Protein AF-A0A2T4WKF2-F1 (afdb_monomer)

Nearest PDB structures (foldseek):
  3gpn-assembly1_A-2  TM=7.243E-01  e=5.932E-01  Saccharomyces cerevisiae
  8tse-assembly1_A  TM=4.270E-01  e=3.582E-01  Ruminococcus flavefaciens 17
  5u1c-assembly1_C  TM=6.187E-01  e=2.528E+00  Saccharolobus solfataricus
  3w03-assembly1_B  TM=4.563E-01  e=4.910E-01  Homo sapiens
  8w2r-assembly1_I  TM=3.441E-01  e=1.732E+00  Human immunodeficiency virus 1

Mean predicted aligned error: 5.99 Å

Structure (mmCIF, N/CA/C/O backbone):
data_AF-A0A2T4WKF2-F1
#
_entry.id   AF-A0A2T4WKF2-F1
#
loop_
_atom_site.group_PDB
_atom_site.id
_atom_site.type_symbol
_atom_site.label_atom_id
_atom_site.label_alt_id
_atom_site.label_comp_id
_atom_site.label_asym_id
_atom_site.label_entity_id
_atom_site.label_seq_id
_atom_site.pdbx_PDB_ins_code
_atom_site.Cartn_x
_atom_site.Cartn_y
_atom_site.Cartn_z
_atom_site.occupancy
_atom_site.B_iso_or_equiv
_atom_site.auth_seq_id
_atom_site.auth_comp_id
_atom_site.auth_asym_id
_atom_site.auth_atom_id
_atom_site.pdbx_PDB_model_num
ATOM 1 N N . LYS A 1 1 ? -4.965 -5.598 -18.675 1.00 70.44 1 LYS A N 1
ATOM 2 C CA . LYS A 1 1 ? -6.230 -5.883 -17.939 1.00 70.44 1 LYS A CA 1
ATOM 3 C C . LYS A 1 1 ? -6.247 -7.302 -17.365 1.00 70.44 1 LYS A C 1
ATOM 5 O O . LYS A 1 1 ? -6.452 -7.413 -16.169 1.00 70.44 1 LYS A O 1
ATOM 10 N N . LYS A 1 2 ? -5.979 -8.346 -18.169 1.00 86.06 2 LYS A N 1
ATOM 11 C CA . LYS A 1 2 ? -5.958 -9.757 -17.724 1.00 86.06 2 LYS A CA 1
ATOM 12 C 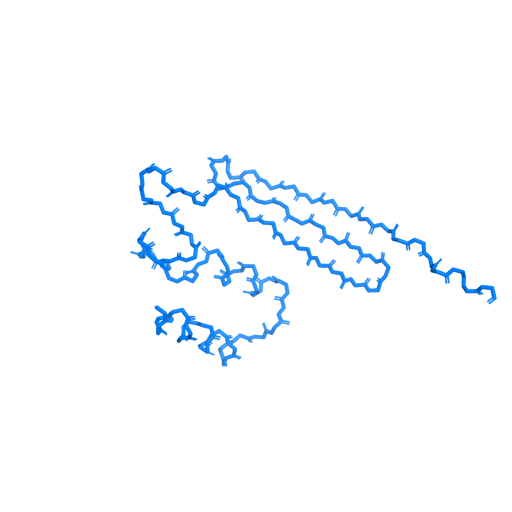C . LYS A 1 2 ? -5.007 -10.028 -16.547 1.00 86.06 2 LYS A C 1
ATOM 14 O O . LYS A 1 2 ? -5.446 -10.587 -15.555 1.00 86.06 2 LYS A O 1
ATOM 19 N N . GLU A 1 3 ? -3.773 -9.526 -16.608 1.00 86.50 3 GLU A N 1
ATOM 20 C CA . GLU A 1 3 ? -2.785 -9.709 -15.527 1.00 86.50 3 GLU A CA 1
ATOM 21 C C . GLU A 1 3 ? -3.257 -9.179 -14.169 1.00 86.50 3 GLU A C 1
ATOM 23 O O . GLU A 1 3 ? -3.187 -9.884 -13.173 1.00 86.50 3 GLU A O 1
ATOM 28 N N . ARG A 1 4 ? -3.834 -7.972 -14.129 1.00 86.56 4 ARG A N 1
ATOM 29 C CA . ARG A 1 4 ? -4.345 -7.392 -12.876 1.00 86.56 4 ARG A CA 1
ATOM 30 C C . ARG A 1 4 ? -5.488 -8.200 -12.265 1.00 86.56 4 ARG A C 1
ATOM 32 O O . ARG A 1 4 ? -5.563 -8.290 -11.047 1.00 86.56 4 ARG A O 1
ATOM 39 N N . LEU A 1 5 ? -6.357 -8.769 -13.104 1.00 90.56 5 LEU A N 1
ATOM 40 C CA . LEU A 1 5 ? -7.421 -9.661 -12.641 1.00 90.56 5 LEU A CA 1
ATOM 41 C C . LEU A 1 5 ? -6.820 -10.936 -12.056 1.00 90.56 5 LEU A C 1
ATOM 43 O O . LEU A 1 5 ? -7.130 -11.268 -10.923 1.00 90.56 5 LEU A O 1
ATOM 47 N N . LYS A 1 6 ? -5.867 -11.555 -12.761 1.00 91.69 6 LYS A N 1
ATOM 48 C CA . LYS A 1 6 ? -5.159 -12.742 -12.274 1.00 91.69 6 LYS A CA 1
ATOM 49 C C . LYS A 1 6 ? -4.447 -12.492 -10.943 1.00 91.69 6 LYS A C 1
ATOM 51 O O . LYS A 1 6 ? -4.568 -13.296 -10.033 1.00 91.69 6 LYS A O 1
ATOM 56 N N . TRP A 1 7 ? -3.736 -11.373 -10.789 1.00 91.50 7 TRP A N 1
ATOM 57 C CA . TRP A 1 7 ? -3.084 -11.037 -9.517 1.00 91.50 7 TRP A CA 1
ATOM 58 C C . TRP A 1 7 ? -4.094 -10.887 -8.381 1.00 91.50 7 TRP A C 1
ATOM 60 O O . TRP A 1 7 ? -3.822 -11.310 -7.262 1.00 91.50 7 TRP A O 1
ATOM 70 N N . PHE A 1 8 ? -5.247 -10.281 -8.664 1.00 92.06 8 PHE A N 1
ATOM 71 C CA . PHE A 1 8 ? -6.312 -10.124 -7.684 1.00 92.06 8 PHE A CA 1
ATOM 72 C C . PHE A 1 8 ? -6.996 -11.455 -7.345 1.00 92.06 8 PHE A C 1
ATOM 74 O O . PHE A 1 8 ? -7.310 -11.691 -6.183 1.00 92.06 8 PHE A O 1
ATOM 81 N N . ASP A 1 9 ? -7.197 -12.330 -8.330 1.00 93.56 9 ASP A N 1
ATOM 82 C CA . ASP A 1 9 ? -7.737 -13.674 -8.124 1.00 93.56 9 ASP A CA 1
ATOM 83 C C . ASP A 1 9 ? -6.790 -14.512 -7.260 1.00 93.56 9 ASP A C 1
ATOM 85 O O . ASP A 1 9 ? -7.195 -14.955 -6.189 1.00 93.56 9 ASP A O 1
ATOM 89 N N . ASN A 1 10 ? -5.503 -14.569 -7.615 1.00 92.62 10 ASN A N 1
ATOM 90 C CA . ASN A 1 10 ? -4.477 -15.210 -6.791 1.00 92.62 10 ASN A CA 1
ATOM 91 C C . ASN A 1 10 ? -4.440 -14.638 -5.366 1.00 92.62 10 ASN A C 1
ATOM 93 O O . ASN A 1 10 ? -4.332 -15.380 -4.398 1.00 92.62 10 ASN A O 1
ATOM 97 N N . PHE A 1 11 ? -4.555 -13.315 -5.208 1.00 93.62 11 PHE A N 1
ATOM 98 C CA . PHE A 1 11 ? -4.585 -12.693 -3.885 1.00 93.62 11 PHE A CA 1
ATOM 99 C C . PHE A 1 11 ? -5.766 -13.176 -3.034 1.00 93.62 11 PHE A C 1
ATOM 101 O O . PHE A 1 11 ? -5.577 -13.444 -1.849 1.00 93.62 11 PHE A O 1
ATOM 108 N N . LYS A 1 12 ? -6.964 -13.300 -3.617 1.00 92.88 12 LYS A N 1
ATOM 109 C CA . LYS A 1 12 ? -8.142 -13.812 -2.898 1.00 92.88 12 LYS A CA 1
ATOM 110 C C . LYS A 1 12 ? -7.973 -15.275 -2.487 1.00 92.88 12 LYS A C 1
ATOM 112 O O . LYS A 1 12 ? -8.421 -15.630 -1.402 1.00 92.88 12 LYS A O 1
ATOM 117 N N . ASP A 1 13 ? -7.341 -16.085 -3.332 1.00 93.50 13 ASP A N 1
ATOM 118 C CA . ASP A 1 13 ? -7.192 -17.525 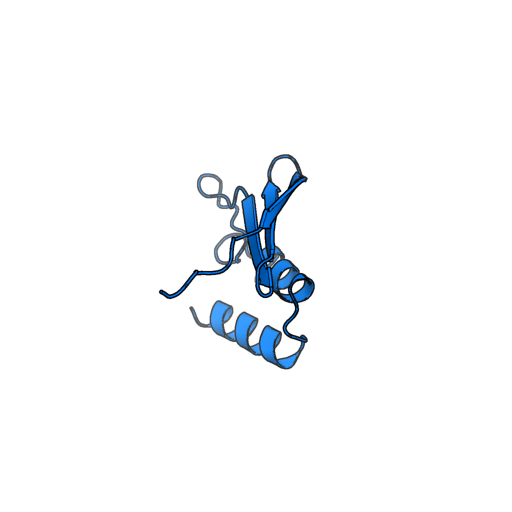-3.102 1.00 93.50 13 ASP A CA 1
ATOM 119 C C . ASP A 1 13 ? -6.060 -17.842 -2.109 1.00 93.50 1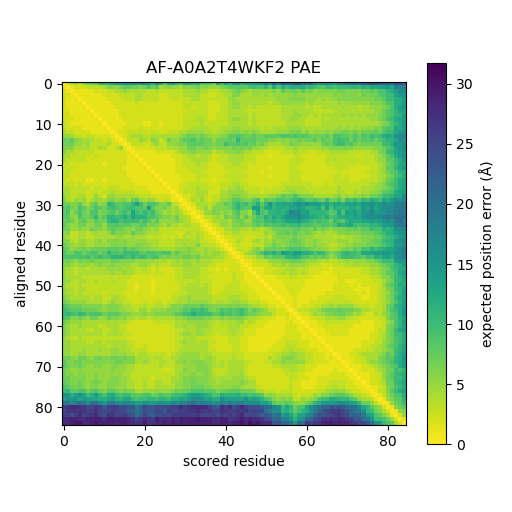3 ASP A C 1
ATOM 121 O O . ASP A 1 13 ? -6.166 -18.763 -1.301 1.00 93.50 13 ASP A O 1
ATOM 125 N N . GLU A 1 14 ? -4.975 -17.064 -2.138 1.00 91.31 14 GLU A N 1
ATOM 126 C CA . GLU A 1 14 ? -3.747 -17.342 -1.382 1.00 91.31 14 GLU A CA 1
ATOM 127 C C . GLU A 1 14 ? -3.642 -16.561 -0.060 1.00 91.31 14 GLU A C 1
ATOM 129 O O . GLU A 1 14 ? -2.763 -16.844 0.756 1.00 91.31 14 GLU A O 1
ATOM 134 N N . SER A 1 15 ? -4.478 -15.539 0.167 1.00 89.81 15 SER A N 1
ATOM 135 C CA . SER A 1 15 ? -4.346 -14.635 1.320 1.00 89.81 15 SER A CA 1
ATOM 136 C C . SER A 1 15 ? -5.637 -14.461 2.112 1.00 89.81 15 SER A C 1
ATOM 138 O O . SER A 1 15 ? -6.717 -14.259 1.568 1.00 89.81 15 SER A O 1
ATOM 140 N N . SER A 1 16 ? -5.513 -14.402 3.441 1.00 92.06 16 SER A N 1
ATOM 141 C CA . SER A 1 16 ? -6.598 -13.905 4.288 1.00 92.06 16 SER A CA 1
ATOM 142 C C . SER A 1 16 ? -6.808 -12.407 4.051 1.00 92.06 16 SER A C 1
ATOM 144 O O . SER A 1 16 ? -5.843 -11.650 3.922 1.00 92.06 16 SER A O 1
ATOM 146 N N . LEU A 1 17 ? -8.061 -11.949 4.007 1.00 89.88 17 LEU A N 1
ATOM 147 C CA . LEU A 1 17 ? -8.395 -10.538 3.793 1.00 89.88 17 LEU A CA 1
ATOM 148 C C . LEU A 1 17 ? -8.175 -9.731 5.080 1.00 89.88 17 LEU A C 1
ATOM 150 O O . LEU A 1 17 ? -9.077 -9.541 5.893 1.00 89.88 17 LEU A O 1
ATOM 154 N N . SER A 1 18 ? -6.945 -9.256 5.265 1.00 93.81 18 SER A N 1
ATOM 155 C CA . SER A 1 18 ? -6.516 -8.447 6.404 1.00 93.81 18 SER A CA 1
ATOM 156 C C . SER A 1 18 ? -5.904 -7.134 5.921 1.00 93.81 18 SER A C 1
ATOM 158 O O . SER A 1 18 ? -5.453 -7.017 4.783 1.00 93.81 18 SER A O 1
ATOM 160 N N . ALA A 1 19 ? -5.853 -6.122 6.788 1.00 93.12 19 ALA A N 1
ATOM 161 C CA . ALA A 1 19 ? -5.253 -4.841 6.421 1.00 93.12 19 ALA A CA 1
ATOM 162 C C . ALA A 1 19 ? -3.788 -4.995 5.962 1.00 93.12 19 ALA A C 1
ATOM 164 O O . ALA A 1 19 ? -3.377 -4.379 4.980 1.00 93.12 19 ALA A O 1
ATOM 165 N N . SER A 1 20 ? -3.008 -5.858 6.617 1.00 93.25 20 SER A N 1
ATOM 166 C CA . SER A 1 20 ? -1.610 -6.098 6.253 1.00 93.25 20 SER A CA 1
ATOM 167 C C . SER A 1 20 ? -1.468 -6.812 4.907 1.00 93.25 20 SER A C 1
ATOM 169 O O . SER A 1 20 ? -0.625 -6.408 4.105 1.00 93.25 20 SER A O 1
ATOM 171 N N . SER A 1 21 ? -2.293 -7.824 4.620 1.00 94.62 21 SER A N 1
ATOM 172 C CA . SER A 1 21 ? -2.252 -8.534 3.334 1.00 94.62 21 SER A CA 1
ATOM 173 C C . SER A 1 21 ? -2.719 -7.648 2.177 1.00 94.62 21 SER A C 1
ATOM 175 O O . SER A 1 21 ? -2.076 -7.635 1.130 1.00 94.62 21 SER A O 1
ATOM 177 N N . ILE A 1 22 ? -3.755 -6.828 2.388 1.00 93.94 22 ILE A N 1
ATOM 178 C CA . ILE A 1 22 ? -4.230 -5.840 1.408 1.00 93.94 22 ILE A CA 1
ATOM 179 C C . ILE A 1 22 ? -3.148 -4.796 1.124 1.00 93.94 22 ILE A C 1
ATOM 181 O O . ILE A 1 22 ? -2.913 -4.471 -0.040 1.00 93.94 22 ILE A O 1
ATOM 185 N N . MET A 1 23 ? -2.476 -4.279 2.160 1.00 94.00 23 MET A N 1
ATOM 186 C CA . MET A 1 23 ? -1.368 -3.337 1.972 1.00 94.00 23 MET A CA 1
ATOM 187 C C . MET A 1 23 ? -0.248 -3.990 1.162 1.00 94.00 23 MET A C 1
ATOM 189 O O . MET A 1 23 ? 0.171 -3.449 0.144 1.00 94.00 23 MET A O 1
ATOM 193 N N . LYS A 1 24 ? 0.180 -5.195 1.562 1.00 92.94 24 LYS A N 1
ATOM 194 C CA . LYS A 1 24 ? 1.220 -5.953 0.859 1.00 92.94 24 LYS A CA 1
ATOM 195 C C . LYS A 1 24 ? 0.868 -6.150 -0.615 1.00 92.94 24 LYS A C 1
ATOM 197 O O . LYS A 1 24 ? 1.703 -5.864 -1.463 1.00 92.94 24 LYS A O 1
ATOM 202 N N . PHE A 1 25 ? -0.363 -6.561 -0.923 1.00 93.50 25 PHE A N 1
ATOM 203 C CA . PHE A 1 25 ? -0.833 -6.704 -2.300 1.00 93.50 25 PHE A CA 1
ATOM 204 C C . PHE A 1 25 ? -0.676 -5.400 -3.091 1.00 93.50 25 PHE A C 1
ATOM 206 O O . PHE A 1 25 ? -0.043 -5.403 -4.142 1.00 93.50 25 PHE A O 1
ATOM 213 N N . HIS A 1 26 ? -1.163 -4.270 -2.576 1.00 90.56 26 HIS A N 1
ATOM 214 C CA . HIS A 1 26 ? -1.062 -2.990 -3.286 1.00 90.56 26 HIS A CA 1
ATOM 215 C C . HIS A 1 26 ? 0.380 -2.467 -3.396 1.00 90.56 26 HIS A C 1
ATOM 217 O O . HIS A 1 26 ? 0.686 -1.729 -4.328 1.00 90.56 26 HIS A O 1
ATOM 223 N N . SER A 1 27 ? 1.285 -2.881 -2.505 1.00 90.00 27 SER A N 1
ATOM 224 C CA . SER A 1 27 ? 2.711 -2.548 -2.585 1.00 90.00 27 SER A CA 1
ATOM 225 C C . SER A 1 27 ? 3.524 -3.478 -3.497 1.00 90.00 27 SER A C 1
ATOM 227 O O . SER A 1 27 ? 4.623 -3.103 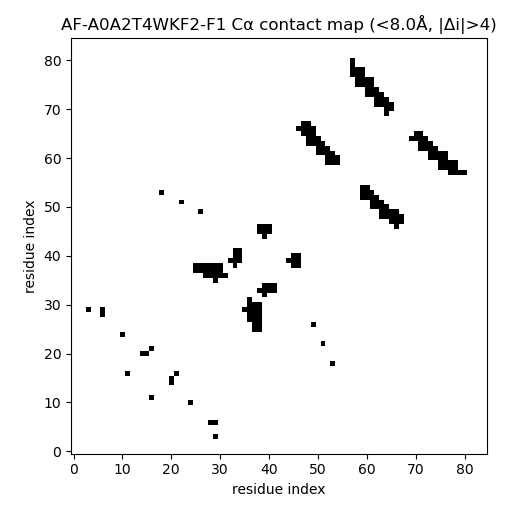-3.901 1.00 90.00 27 SER A O 1
ATOM 229 N N . THR A 1 28 ? 3.046 -4.692 -3.807 1.00 89.88 28 THR A N 1
ATOM 230 C CA . THR A 1 28 ? 3.851 -5.706 -4.524 1.00 89.88 28 THR A CA 1
ATOM 231 C C . THR A 1 28 ? 3.185 -6.353 -5.737 1.00 89.88 28 THR A C 1
ATOM 233 O O . THR A 1 28 ? 3.852 -7.096 -6.456 1.00 89.88 28 THR A O 1
ATOM 236 N N . ALA A 1 29 ? 1.896 -6.141 -5.991 1.00 85.62 29 ALA A N 1
ATOM 237 C CA . ALA A 1 29 ? 1.212 -6.754 -7.126 1.00 85.62 29 ALA A CA 1
ATOM 238 C C . ALA A 1 29 ? 1.799 -6.257 -8.455 1.00 85.62 29 ALA A C 1
ATOM 240 O O . ALA A 1 29 ? 1.870 -5.055 -8.723 1.00 85.62 29 ALA A O 1
ATOM 241 N N . GLY A 1 30 ? 2.245 -7.205 -9.282 1.00 81.19 30 GLY A N 1
ATOM 242 C CA . GLY A 1 30 ? 2.972 -6.905 -10.514 1.00 81.19 30 GLY A CA 1
ATOM 243 C C . GLY A 1 30 ? 4.392 -6.374 -10.296 1.00 81.19 30 GLY A C 1
ATOM 244 O O . GLY A 1 30 ? 4.933 -5.738 -11.196 1.00 81.19 30 GLY A O 1
ATOM 245 N N . LYS A 1 31 ? 5.003 -6.601 -9.121 1.00 77.38 31 LYS A N 1
ATOM 246 C CA . LYS A 1 31 ? 6.405 -6.242 -8.844 1.00 77.38 31 LYS A CA 1
ATOM 247 C C . LYS A 1 31 ? 7.333 -6.797 -9.929 1.00 77.38 31 LYS A C 1
ATOM 249 O O . LYS A 1 31 ? 7.215 -7.953 -10.321 1.00 77.38 31 LYS A O 1
ATOM 254 N N . GLY A 1 32 ? 8.261 -5.960 -10.392 1.00 72.31 32 GLY A N 1
ATOM 255 C CA . GLY A 1 32 ? 9.138 -6.257 -11.530 1.00 72.31 32 GLY A CA 1
ATOM 256 C C . GLY A 1 32 ? 8.547 -5.855 -12.883 1.00 72.31 32 GLY A C 1
ATOM 257 O O . GLY A 1 32 ? 9.263 -5.852 -13.878 1.00 72.31 32 GLY A O 1
ATOM 258 N N . ASN A 1 33 ? 7.271 -5.460 -12.925 1.00 79.75 33 ASN A N 1
ATOM 259 C CA . ASN A 1 33 ? 6.649 -4.882 -14.102 1.00 79.75 33 ASN A CA 1
ATOM 260 C C . ASN A 1 33 ? 6.441 -3.371 -13.922 1.00 79.75 33 ASN A C 1
ATOM 262 O O . ASN A 1 33 ? 5.399 -2.927 -13.439 1.00 79.75 33 ASN A O 1
ATOM 266 N N . ASN A 1 34 ? 7.441 -2.586 -14.324 1.00 74.00 34 ASN A N 1
ATOM 267 C CA . ASN A 1 34 ? 7.428 -1.125 -14.164 1.00 74.00 34 ASN A CA 1
ATOM 268 C C . ASN A 1 34 ? 6.376 -0.428 -15.038 1.00 74.00 34 ASN A C 1
ATOM 270 O O . ASN A 1 34 ? 5.977 0.703 -14.747 1.00 74.00 34 ASN A O 1
ATOM 274 N N . ASP A 1 35 ? 5.891 -1.116 -16.074 1.00 71.38 35 ASP A N 1
ATOM 275 C CA . ASP A 1 35 ? 4.826 -0.614 -16.919 1.00 71.38 35 ASP A CA 1
ATOM 276 C C . ASP A 1 35 ? 3.488 -0.748 -16.194 1.00 71.38 35 ASP A C 1
ATOM 278 O O . ASP A 1 35 ? 2.873 0.249 -15.840 1.00 71.38 35 ASP A O 1
ATOM 282 N N . PHE A 1 36 ? 2.988 -1.950 -15.939 1.00 74.19 36 PHE A N 1
ATOM 283 C CA . PHE A 1 36 ? 1.596 -2.149 -15.519 1.00 74.19 36 PHE A CA 1
ATOM 284 C C . PHE A 1 36 ? 1.411 -2.789 -14.140 1.00 74.19 36 PHE A C 1
ATOM 286 O O . PHE A 1 36 ? 0.273 -3.151 -13.807 1.00 74.19 36 PHE A O 1
ATOM 293 N N . GLY A 1 37 ? 2.481 -2.900 -13.347 1.00 83.44 37 GLY A N 1
ATOM 294 C CA . GLY A 1 37 ? 2.402 -3.173 -11.914 1.00 83.44 37 GLY A CA 1
ATOM 295 C C . GLY A 1 37 ? 1.602 -2.107 -11.163 1.00 83.44 37 GLY A C 1
ATOM 296 O O . GLY A 1 37 ? 1.341 -1.016 -11.673 1.00 83.44 37 GLY A O 1
ATOM 297 N N . VAL A 1 38 ? 1.164 -2.433 -9.944 1.00 83.81 38 VAL A N 1
ATOM 298 C CA . VAL A 1 38 ? 0.412 -1.479 -9.105 1.00 83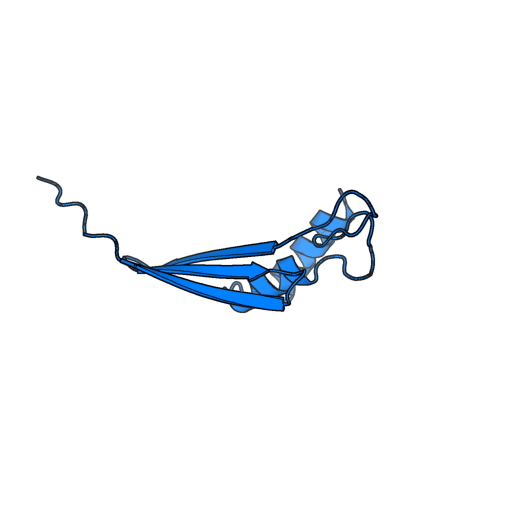.81 38 VAL A CA 1
ATOM 299 C C . VAL A 1 38 ? 1.311 -0.323 -8.652 1.00 83.81 38 VAL A C 1
ATOM 301 O O . VAL A 1 38 ? 0.869 0.824 -8.581 1.00 83.81 38 VAL A O 1
ATOM 304 N N . ILE A 1 39 ? 2.594 -0.611 -8.424 1.00 87.38 39 ILE A N 1
ATOM 305 C CA . ILE A 1 39 ? 3.635 0.403 -8.265 1.00 87.38 39 ILE A CA 1
ATOM 306 C C . ILE A 1 39 ? 4.258 0.652 -9.634 1.00 87.38 39 ILE A C 1
ATOM 308 O O . ILE A 1 39 ? 4.903 -0.234 -10.191 1.00 87.38 39 ILE A O 1
ATOM 312 N N . MET A 1 40 ? 4.032 1.847 -10.177 1.00 85.75 40 MET A N 1
ATOM 313 C CA . MET A 1 40 ? 4.565 2.262 -11.472 1.00 85.75 40 MET A CA 1
ATOM 314 C C . MET A 1 40 ? 5.839 3.080 -11.279 1.00 85.75 40 MET A C 1
ATOM 316 O O . MET A 1 40 ? 5.897 3.932 -10.390 1.00 85.75 40 MET A O 1
ATOM 320 N N . ASP A 1 41 ? 6.819 2.867 -12.154 1.00 84.75 41 ASP A N 1
ATOM 321 C CA . ASP A 1 41 ? 7.969 3.756 -12.324 1.00 84.75 41 ASP A CA 1
ATOM 322 C C . ASP A 1 41 ? 8.333 3.842 -13.812 1.00 84.75 41 ASP A C 1
ATOM 324 O O . ASP A 1 41 ? 9.163 3.093 -14.326 1.00 84.75 41 ASP A O 1
ATOM 328 N N . ARG A 1 42 ? 7.656 4.748 -14.520 1.00 85.75 42 ARG A N 1
ATOM 329 C CA . ARG A 1 42 ? 7.801 4.962 -15.965 1.00 85.75 42 ARG A CA 1
ATOM 330 C C . ARG A 1 42 ? 8.501 6.284 -16.278 1.00 85.75 42 ARG A C 1
ATOM 332 O O . ARG A 1 42 ? 8.058 7.014 -17.165 1.00 85.75 42 ARG A O 1
ATOM 339 N N . VAL A 1 43 ? 9.548 6.626 -15.523 1.00 81.81 43 VAL A N 1
ATOM 340 C CA . VAL A 1 43 ? 10.325 7.883 -15.630 1.00 81.81 43 VAL A CA 1
ATOM 341 C C . VAL A 1 43 ? 9.515 9.134 -15.256 1.00 81.81 43 VAL A C 1
ATOM 343 O O . VAL A 1 43 ? 9.830 9.776 -14.259 1.00 81.81 43 VAL A O 1
ATOM 346 N N . PHE A 1 44 ? 8.455 9.452 -16.002 1.00 83.88 44 PHE A N 1
ATOM 347 C CA . PHE A 1 44 ? 7.581 10.611 -15.786 1.00 83.88 44 PHE A CA 1
ATOM 348 C C . PHE A 1 44 ? 6.369 10.305 -14.902 1.00 83.88 44 PHE A C 1
ATOM 350 O O . PHE A 1 44 ? 5.864 11.189 -14.217 1.00 83.88 44 PHE A O 1
ATOM 357 N N . VAL A 1 45 ? 5.894 9.056 -14.911 1.00 86.44 45 VAL A N 1
ATOM 358 C CA . VAL A 1 45 ? 4.760 8.615 -14.088 1.00 86.44 45 VAL A CA 1
ATOM 359 C C . VAL A 1 45 ? 5.265 7.627 -13.056 1.00 86.44 45 VAL A C 1
ATOM 361 O O . VAL A 1 45 ? 5.740 6.547 -13.409 1.00 86.44 45 VAL A O 1
ATOM 364 N N . LYS A 1 46 ? 5.144 8.001 -11.783 1.00 89.50 46 LYS A N 1
ATOM 365 C CA . LYS A 1 46 ? 5.574 7.175 -10.659 1.00 89.50 46 LYS A CA 1
ATOM 366 C C . LYS A 1 46 ? 4.507 7.127 -9.583 1.00 89.50 46 LYS A C 1
ATOM 368 O O . LYS A 1 46 ? 3.862 8.136 -9.297 1.00 89.50 46 LYS A O 1
ATOM 373 N N . THR A 1 47 ? 4.353 5.974 -8.946 1.00 90.81 47 THR A N 1
ATOM 374 C CA . THR A 1 47 ? 3.584 5.897 -7.704 1.00 90.81 47 THR A CA 1
ATOM 375 C C . THR A 1 47 ? 4.386 6.588 -6.606 1.00 90.81 47 THR A C 1
ATOM 377 O O . THR A 1 47 ? 5.495 6.172 -6.279 1.00 90.81 47 THR A O 1
ATOM 380 N N . THR A 1 48 ? 3.851 7.672 -6.046 1.00 93.38 48 THR A N 1
ATOM 381 C CA . THR A 1 48 ? 4.575 8.489 -5.060 1.00 93.38 48 THR A CA 1
ATOM 382 C C . THR A 1 48 ? 4.319 8.063 -3.627 1.00 93.38 48 THR A C 1
ATOM 384 O O . THR A 1 48 ? 5.198 8.181 -2.775 1.00 93.38 48 THR A O 1
ATOM 387 N N . SER A 1 49 ? 3.125 7.544 -3.365 1.00 94.88 49 SER A N 1
ATOM 388 C CA . SER A 1 49 ? 2.695 7.129 -2.041 1.00 94.88 49 SER A CA 1
ATOM 389 C C . SER A 1 49 ? 1.586 6.090 -2.111 1.00 94.88 49 SER A C 1
ATOM 391 O O . SER A 1 49 ? 0.925 5.925 -3.138 1.00 94.88 49 SER A O 1
ATOM 393 N N . ILE A 1 50 ? 1.379 5.405 -0.991 1.00 95.31 50 ILE A N 1
ATOM 394 C CA . ILE A 1 50 ? 0.248 4.516 -0.756 1.00 95.31 50 ILE A CA 1
ATOM 395 C C . ILE A 1 50 ? -0.413 4.970 0.539 1.00 95.31 50 ILE A C 1
ATOM 397 O O . ILE A 1 50 ? 0.247 5.126 1.565 1.00 95.31 50 ILE A O 1
ATOM 401 N N . THR A 1 51 ? -1.725 5.173 0.497 1.00 96.50 51 THR A N 1
ATOM 402 C CA . THR A 1 51 ? -2.524 5.452 1.692 1.00 96.50 51 THR A CA 1
ATOM 403 C C . THR A 1 51 ? -3.473 4.294 1.930 1.00 96.50 51 THR A C 1
ATOM 405 O O . THR A 1 51 ? -4.215 3.903 1.032 1.00 96.50 51 THR A O 1
ATOM 408 N N . GLN A 1 52 ? -3.481 3.764 3.146 1.00 96.62 52 GLN A N 1
ATOM 409 C CA . GLN A 1 52 ? -4.452 2.780 3.596 1.00 96.62 52 GLN A CA 1
ATOM 410 C C . GLN A 1 52 ? -5.356 3.397 4.655 1.00 96.62 52 GLN A C 1
ATOM 412 O O . GLN A 1 52 ? -4.882 3.992 5.618 1.00 96.62 52 GLN A O 1
ATOM 417 N N . ILE A 1 53 ? -6.662 3.203 4.494 1.00 95.69 53 ILE A N 1
ATOM 418 C CA . ILE A 1 53 ? -7.675 3.630 5.456 1.00 95.69 53 ILE A CA 1
ATOM 419 C C . ILE A 1 53 ? -8.369 2.381 5.992 1.00 95.69 53 ILE A C 1
ATOM 421 O O . ILE A 1 53 ? -8.915 1.585 5.231 1.00 95.69 53 ILE A O 1
ATOM 425 N N . ILE A 1 54 ? -8.337 2.203 7.309 1.00 95.06 54 ILE A N 1
ATOM 426 C CA . ILE A 1 54 ? -8.950 1.084 8.021 1.00 95.06 54 ILE A CA 1
ATOM 427 C C . ILE A 1 54 ? -10.033 1.662 8.921 1.00 95.06 54 ILE A C 1
ATOM 429 O O . ILE A 1 54 ? -9.735 2.295 9.932 1.00 95.06 54 ILE A O 1
ATOM 433 N N . LYS A 1 55 ? -11.296 1.421 8.572 1.00 92.19 55 LYS A N 1
ATOM 434 C CA . LYS A 1 55 ? -12.437 1.766 9.421 1.00 92.19 55 LYS A CA 1
ATOM 435 C C . LYS A 1 55 ? -12.846 0.552 10.249 1.00 92.19 55 LYS A C 1
ATOM 437 O O . LYS A 1 55 ? -13.185 -0.490 9.695 1.00 92.19 55 LYS A O 1
ATOM 442 N N . LYS A 1 56 ? -12.844 0.697 11.572 1.00 90.31 56 LYS A N 1
ATOM 443 C CA . LYS A 1 56 ? -13.356 -0.287 12.531 1.00 90.31 56 LYS A CA 1
ATOM 444 C C . LYS A 1 56 ? -14.317 0.409 13.482 1.00 90.31 56 LYS A C 1
ATOM 446 O O . LYS A 1 56 ? -13.893 1.088 14.412 1.00 90.31 56 LYS A O 1
ATOM 451 N N . SER A 1 57 ? -15.617 0.213 13.267 1.00 89.19 57 SER A N 1
ATOM 452 C CA . SER A 1 57 ? -16.660 0.876 14.057 1.00 89.19 57 SER A CA 1
ATOM 453 C C . SER A 1 57 ? -16.465 2.406 14.053 1.00 89.19 57 SER A C 1
ATOM 455 O O . SER A 1 57 ? -16.625 3.027 12.999 1.00 89.19 57 SER A O 1
ATOM 457 N N . LYS A 1 58 ? -16.083 2.995 15.194 1.00 88.88 58 LYS A N 1
ATOM 458 C CA . LYS A 1 58 ? -15.852 4.437 15.399 1.00 88.88 58 LYS A CA 1
ATOM 459 C C . LYS A 1 58 ? -14.429 4.892 15.080 1.00 88.88 58 LYS A C 1
ATOM 461 O O . LYS A 1 58 ? -14.197 6.085 14.898 1.00 88.88 58 LYS A O 1
ATOM 466 N N . ASP A 1 59 ? -13.492 3.952 15.021 1.00 91.75 59 ASP A N 1
ATOM 467 C CA . ASP A 1 59 ? -12.085 4.235 14.787 1.00 91.75 59 ASP A CA 1
ATOM 468 C C . ASP A 1 59 ? -11.782 4.181 13.288 1.00 91.75 59 ASP A C 1
ATOM 470 O O . ASP A 1 59 ? -12.073 3.193 12.608 1.00 91.75 59 ASP A O 1
ATOM 474 N N . VAL A 1 60 ? -11.148 5.231 12.775 1.00 94.50 60 VAL A N 1
ATOM 475 C CA . VAL A 1 60 ? -10.537 5.241 11.447 1.00 94.50 60 VAL A CA 1
ATOM 476 C C . VAL A 1 60 ? -9.038 5.409 11.615 1.00 94.50 60 VAL A C 1
ATOM 478 O O . VAL A 1 60 ? -8.574 6.418 12.134 1.00 94.50 60 VAL A O 1
ATOM 481 N N . LEU A 1 61 ? -8.276 4.414 11.175 1.00 95.50 61 LEU A N 1
ATOM 482 C CA . LEU A 1 61 ? -6.824 4.483 11.087 1.00 95.50 61 LEU A CA 1
ATOM 483 C C . LEU A 1 61 ? -6.437 4.777 9.640 1.00 95.50 61 LEU A C 1
ATOM 485 O O . LEU A 1 61 ? -6.772 4.012 8.738 1.00 95.50 61 LEU A O 1
ATOM 489 N N . MET A 1 62 ? -5.725 5.873 9.425 1.00 96.19 62 MET A N 1
ATOM 49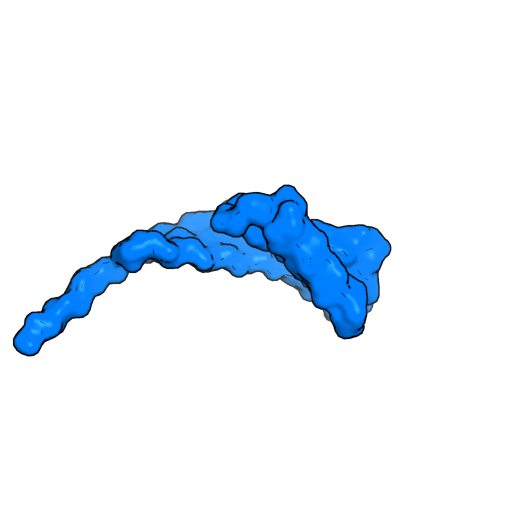0 C CA . MET A 1 62 ? -5.103 6.220 8.156 1.00 96.19 62 MET A CA 1
ATOM 491 C C . MET A 1 62 ? -3.605 5.977 8.278 1.00 96.19 62 MET A C 1
ATOM 493 O O . MET A 1 62 ? -2.954 6.571 9.130 1.00 96.19 62 MET A O 1
ATOM 497 N N . ARG A 1 63 ? -3.056 5.128 7.415 1.00 96.19 63 ARG A N 1
ATOM 498 C CA . ARG A 1 63 ? -1.620 4.916 7.270 1.00 96.19 63 ARG A CA 1
ATOM 499 C C . ARG A 1 63 ? -1.176 5.463 5.924 1.00 96.19 63 ARG A C 1
ATOM 501 O O . ARG A 1 63 ? -1.673 5.021 4.891 1.00 96.19 63 ARG A O 1
ATOM 508 N N . PHE A 1 64 ? -0.232 6.389 5.941 1.00 96.69 64 PHE A N 1
ATOM 509 C CA . PHE A 1 64 ? 0.382 6.971 4.756 1.00 96.69 64 PHE A CA 1
ATOM 510 C C . PHE A 1 64 ? 1.825 6.482 4.630 1.00 96.69 64 PHE A C 1
ATOM 512 O O . PHE A 1 64 ? 2.586 6.502 5.596 1.00 96.69 64 PHE A O 1
ATOM 519 N N . GLU A 1 65 ? 2.200 6.028 3.438 1.00 95.56 65 GLU A N 1
ATOM 520 C CA . GLU A 1 65 ? 3.542 5.560 3.105 1.00 95.56 65 GLU A CA 1
ATOM 521 C C . GLU A 1 65 ? 4.039 6.316 1.873 1.00 95.56 65 GLU A C 1
ATOM 523 O O . GLU A 1 65 ? 3.503 6.156 0.777 1.00 95.56 65 GLU A O 1
ATOM 528 N N . ASN A 1 66 ? 5.051 7.162 2.055 1.00 95.62 66 ASN A N 1
ATOM 529 C CA . ASN A 1 66 ? 5.722 7.861 0.967 1.00 95.62 66 ASN A CA 1
ATOM 530 C C . ASN A 1 66 ? 6.824 6.958 0.401 1.00 95.62 66 ASN A C 1
ATOM 532 O O . ASN A 1 66 ? 7.765 6.606 1.108 1.00 95.62 66 ASN A O 1
ATOM 536 N N . LEU A 1 67 ? 6.721 6.602 -0.879 1.00 91.94 67 LEU A N 1
ATOM 537 C CA . LEU A 1 67 ? 7.654 5.683 -1.536 1.00 91.94 67 LEU A CA 1
ATOM 538 C C . LEU A 1 67 ? 8.968 6.357 -1.960 1.00 91.94 67 LEU A C 1
ATOM 540 O O . LEU A 1 67 ? 9.940 5.664 -2.237 1.00 91.94 67 LEU A O 1
ATOM 544 N N . HIS A 1 68 ? 9.018 7.692 -2.002 1.00 90.50 68 HIS A N 1
ATOM 545 C CA . HIS A 1 68 ? 10.232 8.441 -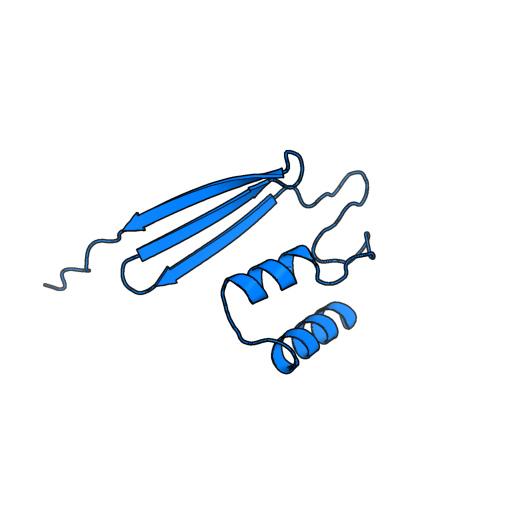2.348 1.00 90.50 68 HIS A CA 1
ATOM 546 C C . HIS A 1 68 ? 11.159 8.591 -1.142 1.00 90.50 68 HIS A C 1
ATOM 548 O O . HIS A 1 68 ? 12.369 8.427 -1.258 1.00 90.50 68 HIS A O 1
ATOM 554 N N . THR A 1 69 ? 10.591 8.900 0.024 1.00 94.94 69 THR A N 1
ATOM 555 C CA . THR A 1 69 ? 11.347 9.113 1.269 1.00 94.94 69 THR A CA 1
ATOM 556 C C . THR A 1 69 ? 11.384 7.875 2.163 1.00 94.94 69 THR A C 1
ATOM 558 O O . THR A 1 69 ? 12.087 7.875 3.169 1.00 94.94 69 THR A O 1
ATOM 561 N N . ASN A 1 70 ? 10.604 6.838 1.837 1.00 92.12 70 ASN A N 1
ATOM 562 C CA . ASN A 1 70 ? 10.299 5.697 2.708 1.00 92.12 70 ASN A CA 1
ATOM 563 C C . ASN A 1 70 ? 9.660 6.089 4.058 1.00 92.12 70 ASN A C 1
ATOM 565 O O . ASN A 1 70 ? 9.629 5.282 4.990 1.00 92.12 70 ASN A O 1
ATOM 569 N N . SER A 1 71 ? 9.133 7.314 4.184 1.00 96.19 71 SER A N 1
ATOM 570 C CA . SER A 1 71 ? 8.515 7.784 5.424 1.00 96.19 71 SER A CA 1
ATOM 571 C C . SER A 1 71 ? 7.113 7.209 5.601 1.00 96.19 71 SER A C 1
ATOM 573 O O . SER A 1 71 ? 6.327 7.156 4.651 1.00 96.19 71 SER A O 1
ATOM 575 N N . LYS A 1 72 ? 6.774 6.846 6.840 1.00 96.69 72 LYS A N 1
ATOM 576 C CA . LYS A 1 72 ? 5.469 6.295 7.217 1.00 96.69 72 LYS A CA 1
ATOM 577 C C . LYS A 1 72 ? 4.851 7.145 8.314 1.00 96.69 72 LYS A C 1
ATOM 579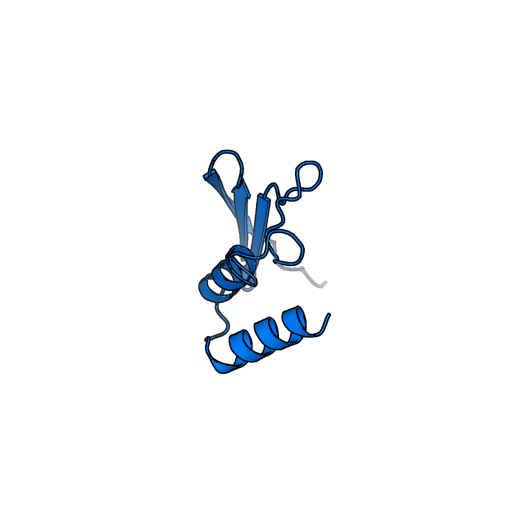 O O . LYS A 1 72 ? 5.525 7.446 9.295 1.00 96.69 72 LYS A O 1
ATOM 584 N N . THR A 1 73 ? 3.584 7.504 8.159 1.00 97.19 73 THR A N 1
ATOM 585 C CA . THR A 1 73 ? 2.809 8.192 9.196 1.00 97.19 73 THR A CA 1
ATOM 586 C C . THR A 1 73 ? 1.478 7.495 9.409 1.00 97.19 73 THR A C 1
ATOM 588 O O . THR A 1 73 ? 0.908 6.896 8.494 1.00 97.19 73 THR A O 1
ATOM 591 N N . GLU A 1 74 ? 0.986 7.558 10.641 1.00 96.50 74 GLU A N 1
ATOM 592 C CA . GLU A 1 74 ? -0.305 7.003 11.021 1.00 96.50 74 GLU A CA 1
ATOM 593 C C . GLU A 1 74 ? -1.118 8.059 11.761 1.00 96.50 74 GLU A C 1
ATOM 595 O O . GLU A 1 74 ? -0.613 8.746 12.648 1.00 96.50 74 GLU A O 1
ATOM 600 N N . HIS A 1 75 ? -2.388 8.185 11.390 1.00 96.00 75 HIS A N 1
ATOM 601 C CA . HIS A 1 75 ? -3.337 9.093 12.015 1.00 96.00 75 HIS A CA 1
ATOM 602 C C . HIS A 1 75 ? -4.599 8.327 12.386 1.00 96.00 75 HIS A C 1
ATOM 604 O O . HIS A 1 75 ? -5.190 7.634 11.555 1.00 96.00 75 HIS A O 1
ATOM 610 N N . LYS A 1 76 ? -5.016 8.456 13.646 1.00 94.69 76 LYS A N 1
ATOM 611 C CA . LYS A 1 76 ? -6.251 7.865 14.152 1.00 94.69 76 LYS A CA 1
ATOM 612 C C . LYS A 1 76 ? -7.310 8.953 14.295 1.00 94.69 76 LYS A C 1
ATOM 614 O O . LYS A 1 76 ? -7.097 9.938 14.992 1.00 94.69 76 LYS A O 1
ATOM 619 N N . PHE A 1 77 ? -8.455 8.740 13.666 1.00 91.38 77 PHE A N 1
ATOM 620 C CA . PHE A 1 77 ? -9.646 9.567 13.800 1.00 91.38 77 PHE A CA 1
ATOM 621 C C . PHE A 1 77 ? -10.698 8.788 14.587 1.00 91.38 77 PHE A C 1
ATOM 623 O O . PHE A 1 77 ? -10.887 7.591 14.356 1.00 91.38 77 PHE A O 1
ATOM 630 N N . GLN A 1 78 ? -11.389 9.464 15.501 1.00 87.31 78 GLN A N 1
ATOM 631 C CA . GLN A 1 78 ? -12.539 8.908 16.208 1.00 87.31 78 GLN A CA 1
ATOM 632 C C . GLN A 1 78 ? -13.778 9.697 15.812 1.00 87.31 78 GLN A C 1
ATOM 634 O O . GLN A 1 78 ? -13.842 10.904 16.033 1.00 87.31 78 GLN A O 1
ATOM 639 N N . PHE A 1 79 ? -14.752 9.022 15.207 1.00 80.00 79 PHE A N 1
ATOM 640 C CA . PHE A 1 79 ? -16.012 9.659 14.846 1.00 80.00 79 PHE A CA 1
ATOM 641 C C . PHE A 1 79 ? -17.008 9.561 16.012 1.00 80.00 79 PHE A C 1
ATOM 643 O O . PHE A 1 79 ? -17.169 8.472 16.579 1.00 80.00 79 PHE A O 1
ATOM 650 N N . PRO A 1 80 ? -17.687 10.665 16.383 1.00 73.81 80 PRO A N 1
ATOM 651 C CA . PRO A 1 80 ? -18.782 10.612 17.345 1.00 73.81 80 PRO A CA 1
ATOM 652 C C . PRO A 1 80 ? -19.938 9.765 16.787 1.00 73.81 80 PRO A C 1
ATOM 654 O O . PRO A 1 80 ? -20.096 9.635 15.572 1.00 73.81 80 PRO A O 1
ATOM 657 N N . MET A 1 81 ? -20.740 9.153 17.668 1.00 60.53 81 MET A N 1
ATOM 658 C CA . MET A 1 81 ? -21.961 8.464 17.229 1.00 60.53 81 MET A CA 1
ATOM 659 C C . MET A 1 81 ? -22.904 9.474 16.580 1.00 60.53 81 MET A C 1
ATOM 661 O O . MET A 1 81 ? -23.072 10.575 17.099 1.00 60.53 81 MET A O 1
ATOM 665 N N . SER A 1 82 ? -23.541 9.079 15.480 1.00 66.00 82 SER A N 1
ATOM 666 C CA . SER A 1 82 ? -24.749 9.746 15.008 1.00 66.00 82 SER A CA 1
ATOM 667 C C . SER A 1 82 ? -25.787 9.670 16.128 1.00 66.00 82 SER A C 1
ATOM 669 O O . SER A 1 82 ? -26.279 8.584 16.442 1.00 66.00 82 SER A O 1
ATOM 671 N N . ILE A 1 83 ? -26.047 10.807 16.774 1.00 54.09 83 ILE A N 1
ATOM 672 C CA . ILE A 1 83 ? -27.215 10.994 17.630 1.00 54.09 83 ILE A CA 1
ATOM 673 C C . ILE A 1 83 ? -28.385 11.054 16.650 1.00 54.09 83 ILE A C 1
ATOM 675 O O . ILE A 1 83 ? -28.569 12.063 15.978 1.00 54.09 83 ILE A O 1
ATOM 679 N N . ASN A 1 84 ? -29.090 9.940 16.475 1.00 60.84 84 ASN A N 1
ATOM 680 C CA . ASN A 1 84 ? -30.406 10.000 15.856 1.00 60.84 84 ASN A CA 1
ATOM 681 C C . ASN A 1 84 ? -31.358 10.537 16.936 1.00 60.84 84 ASN A C 1
ATOM 683 O O . ASN A 1 84 ? -31.465 9.907 17.991 1.00 60.84 84 ASN A O 1
ATOM 687 N N . GLU A 1 85 ? -31.948 11.710 16.687 1.00 43.72 85 GLU A N 1
ATOM 688 C CA . GLU A 1 85 ? -33.125 12.229 17.407 1.00 43.72 85 GLU A CA 1
ATOM 689 C C . GLU A 1 85 ? -34.364 11.366 17.138 1.00 43.72 85 GLU A C 1
ATOM 691 O O . GLU A 1 85 ? -34.493 10.847 16.001 1.00 43.72 85 GLU A O 1
#

Radius of gyration: 16.16 Å; Cα contacts (8 Å, |Δi|>4): 106; chains: 1; bounding box: 44×30×36 Å

Secondary structure (DSSP, 8-state):
-HHHHHHHHHHHHHS---HHHHHHHHHHTTTT-TTTSSS-EETTEE--EEEEEEEETTEEEEEEEETTT--EEEEEEEPPP----

Foldseek 3Di:
DVLVVVLVVCLVVVDDPDQVSVVVSLVPRVNVPQPPGSAHDPPVDGDQKDWDWDDDPQKIKIWIAGPVVRDIDIDIGGHDDPPDD

pLDDT: mean 87.74, std 10.16, range [43.72, 97.19]

Sequence (85 aa):
KKERLKWFDNFKDESSLSASSIMKFHSTAGKGNNDFGVIMDRVFVKTTSITQIIKKSKDVLMRFENLHTNSKTEHKFQFPMSINE

Solvent-acces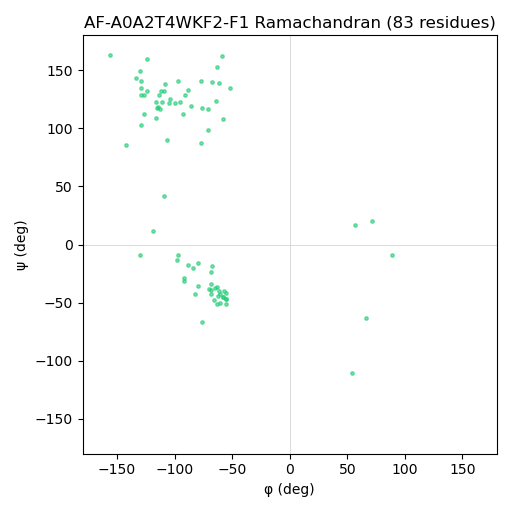sible surface area (backbone atoms only — not comparable to full-atom values): 5186 Å² total; per-residue (Å²): 113,68,66,63,50,51,55,51,50,51,46,62,77,78,43,72,96,40,74,66,50,54,49,49,44,60,71,45,42,51,68,95,34,42,79,83,16,66,51,28,59,59,91,86,50,60,58,56,60,52,75,49,77,48,78,56,94,50,41,34,40,37,40,40,36,33,65,82,79,69,47,71,50,75,48,79,44,77,59,78,80,85,79,78,129